Protein AF-A0A170WQ26-F1 (afdb_monomer_lite)

InterPro domains:
  IPR004843 Calcineurin-like, phosphoesterase domain [PF00149] (9-128)
  IPR029052 Metallo-dependent phosphatase-like [G3DSA:3.60.21.10] (1-138)
  IPR029052 Metallo-dependent phosphatase-like [SSF56300] (5-133)

pLDDT: mean 94.3, std 5.81, range [64.38, 98.75]

Radius of gyration: 15.26 Å; chains: 1; bounding box: 38×37×45 Å

Structure (mmCIF, N/CA/C/O backbone):
data_AF-A0A170WQ26-F1
#
_entry.id   AF-A0A170WQ26-F1
#
loop_
_atom_site.group_PDB
_atom_site.id
_atom_site.type_symbol
_atom_site.label_atom_id
_atom_site.label_alt_id
_atom_site.label_comp_id
_atom_site.label_asym_id
_atom_site.label_entity_id
_atom_site.label_seq_id
_atom_site.pdbx_PDB_ins_code
_atom_site.Cartn_x
_atom_site.Cartn_y
_atom_site.Cartn_z
_atom_site.occupancy
_atom_site.B_iso_or_equiv
_atom_site.auth_seq_id
_atom_site.auth_comp_id
_atom_site.auth_asym_id
_atom_site.auth_atom_id
_atom_site.pdbx_PDB_model_num
ATOM 1 N N . GLU A 1 1 ? 6.207 -3.347 -18.616 1.00 83.94 1 GLU A N 1
ATOM 2 C CA . GLU A 1 1 ? 6.572 -1.909 -18.646 1.00 83.94 1 GLU A CA 1
ATOM 3 C C . GLU A 1 1 ? 7.609 -1.486 -19.704 1.00 83.94 1 GLU A C 1
ATOM 5 O O . GLU A 1 1 ? 7.566 -0.335 -20.101 1.00 83.94 1 GLU A O 1
ATOM 10 N N . LYS A 1 2 ? 8.536 -2.339 -20.181 1.00 89.44 2 LYS A N 1
ATOM 11 C CA . LYS A 1 2 ? 9.558 -1.932 -21.185 1.00 89.44 2 LYS A CA 1
ATOM 12 C C . LYS A 1 2 ? 9.127 -2.094 -22.652 1.00 89.44 2 LYS A C 1
ATOM 14 O O . LYS A 1 2 ? 9.864 -1.721 -23.558 1.00 89.44 2 LYS A O 1
ATOM 19 N N . ASP A 1 3 ? 7.973 -2.710 -22.877 1.00 95.25 3 ASP A N 1
ATOM 20 C CA . ASP A 1 3 ? 7.417 -2.980 -24.203 1.00 95.25 3 ASP A CA 1
ATOM 21 C C . ASP A 1 3 ? 6.786 -1.706 -24.780 1.00 95.25 3 ASP A 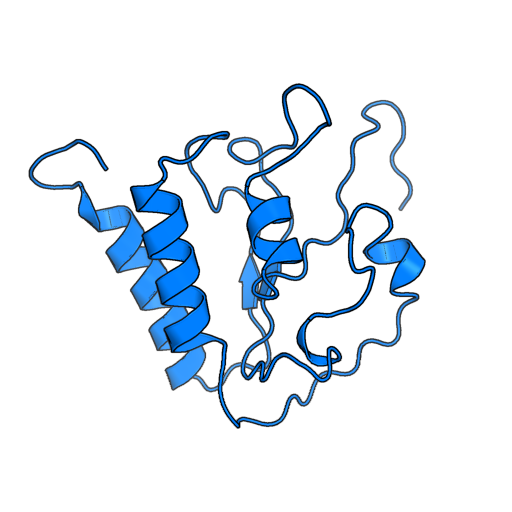C 1
ATOM 23 O O . ASP A 1 3 ? 5.949 -1.100 -24.124 1.00 95.25 3 ASP A O 1
ATOM 27 N N . GLY A 1 4 ? 7.163 -1.294 -25.993 1.00 92.56 4 GLY A N 1
ATOM 28 C CA . GLY A 1 4 ? 6.709 -0.021 -26.571 1.00 92.56 4 GLY A CA 1
ATOM 29 C C . GLY A 1 4 ? 5.208 0.070 -26.875 1.00 92.56 4 GLY A C 1
ATOM 30 O O . GLY A 1 4 ? 4.719 1.170 -27.110 1.00 92.56 4 GLY A O 1
ATOM 31 N N . ILE A 1 5 ? 4.485 -1.054 -26.878 1.00 95.00 5 ILE A N 1
ATOM 32 C CA . ILE A 1 5 ? 3.042 -1.109 -27.152 1.00 95.00 5 ILE A CA 1
ATOM 33 C C . ILE A 1 5 ? 2.266 -1.407 -25.865 1.00 95.00 5 ILE A C 1
ATOM 35 O O . ILE A 1 5 ? 1.259 -0.767 -25.594 1.00 95.00 5 ILE A O 1
ATOM 39 N N . ARG A 1 6 ? 2.753 -2.356 -25.058 1.00 95.31 6 ARG A N 1
ATOM 40 C CA . ARG A 1 6 ? 2.050 -2.910 -23.884 1.00 95.31 6 ARG A CA 1
ATOM 41 C C . ARG A 1 6 ? 2.607 -2.421 -22.549 1.00 95.31 6 ARG A C 1
ATOM 43 O O . ARG A 1 6 ? 2.378 -3.032 -21.506 1.00 95.31 6 ARG A O 1
ATOM 50 N N . ALA A 1 7 ? 3.431 -1.370 -22.558 1.00 93.31 7 ALA A N 1
ATOM 51 C CA . ALA A 1 7 ? 4.050 -0.837 -21.343 1.00 93.31 7 ALA A CA 1
ATOM 52 C C . ALA A 1 7 ? 3.020 -0.470 -20.271 1.00 93.31 7 ALA A C 1
ATOM 54 O O . ALA A 1 7 ? 3.323 -0.624 -19.085 1.00 93.31 7 ALA A O 1
ATOM 55 N N . ASP A 1 8 ? 1.850 0.009 -20.699 1.00 95.50 8 ASP A N 1
ATOM 56 C CA . ASP A 1 8 ? 0.839 0.591 -19.826 1.00 95.50 8 ASP A CA 1
ATOM 57 C C . ASP A 1 8 ? -0.312 -0.348 -19.452 1.00 95.50 8 ASP A C 1
ATOM 59 O O . ASP A 1 8 ? -1.045 -0.026 -18.519 1.00 95.50 8 ASP A O 1
ATOM 63 N N . ASP A 1 9 ? -0.432 -1.521 -20.082 1.00 97.94 9 ASP A N 1
ATOM 64 C CA . ASP A 1 9 ? -1.545 -2.462 -19.882 1.00 97.94 9 ASP A CA 1
ATOM 65 C C . ASP A 1 9 ? -1.791 -2.770 -18.397 1.00 97.94 9 ASP A C 1
ATOM 67 O O . ASP A 1 9 ? -2.917 -2.669 -17.908 1.00 97.94 9 ASP A O 1
ATOM 71 N N . SER A 1 10 ? -0.724 -3.072 -17.649 1.00 96.94 10 SER A N 1
ATOM 72 C CA . SER A 1 10 ? -0.818 -3.382 -16.218 1.00 96.94 10 SER A CA 1
ATOM 73 C C . SER A 1 10 ? -1.312 -2.194 -15.391 1.00 96.94 10 SER A C 1
ATOM 75 O O . SER A 1 10 ? -2.080 -2.370 -14.449 1.00 96.94 10 SER A O 1
ATOM 77 N N . PHE A 1 11 ? -0.888 -0.975 -15.735 1.00 97.50 11 PHE A N 1
ATOM 78 C CA . PHE A 1 11 ? -1.289 0.229 -15.006 1.00 97.50 11 PHE A CA 1
ATOM 79 C C . PHE A 1 11 ? -2.719 0.646 -15.348 1.00 97.50 11 PHE A C 1
ATOM 81 O O . PHE A 1 11 ? -3.436 1.101 -14.462 1.00 97.50 11 PHE A O 1
ATOM 88 N N . ILE A 1 12 ? -3.136 0.474 -16.605 1.00 98.31 12 ILE A N 1
ATOM 89 C CA . ILE A 1 12 ? -4.499 0.767 -17.062 1.00 98.31 12 ILE A CA 1
ATOM 90 C C . ILE A 1 12 ? -5.491 -0.159 -16.360 1.00 98.31 12 ILE A C 1
ATOM 92 O O . ILE A 1 12 ? -6.454 0.327 -15.770 1.00 98.31 12 ILE A O 1
ATOM 96 N N . ALA A 1 13 ? -5.222 -1.467 -16.359 1.00 98.38 13 ALA A N 1
ATOM 97 C CA . ALA A 1 13 ? -6.075 -2.443 -15.688 1.00 98.38 13 ALA A CA 1
ATOM 98 C C . ALA A 1 13 ? -6.137 -2.199 -14.170 1.00 98.38 13 ALA A C 1
ATOM 100 O O . ALA A 1 13 ? -7.206 -2.250 -13.566 1.00 98.38 13 ALA A O 1
ATOM 101 N N . PHE A 1 14 ? -5.005 -1.870 -13.538 1.00 98.50 14 PHE A N 1
ATOM 102 C CA . PHE A 1 14 ? -5.004 -1.543 -12.113 1.00 98.50 14 PHE A CA 1
ATOM 103 C C . PHE A 1 14 ? -5.773 -0.245 -11.808 1.00 98.50 14 PHE A C 1
ATOM 105 O O . PHE A 1 14 ? -6.544 -0.196 -10.852 1.00 98.50 14 PHE A O 1
ATOM 112 N N . GLU A 1 15 ? -5.626 0.798 -12.635 1.00 98.75 15 GLU A N 1
ATOM 113 C CA . GLU A 1 15 ? -6.409 2.030 -12.489 1.00 98.75 15 GLU A CA 1
ATOM 114 C C . GLU A 1 15 ? -7.915 1.771 -12.653 1.00 98.75 15 GLU A C 1
ATOM 116 O O . GLU A 1 15 ? -8.711 2.362 -11.924 1.00 98.75 15 GLU A O 1
ATOM 121 N N . GLU A 1 16 ? -8.317 0.902 -13.580 1.00 98.75 16 GLU A N 1
ATOM 122 C CA . GLU A 1 16 ? -9.718 0.523 -13.776 1.00 98.75 16 GLU A CA 1
ATOM 123 C C . GLU A 1 16 ? -10.333 -0.051 -12.491 1.00 98.75 16 GLU A C 1
ATOM 125 O O . GLU A 1 16 ? -11.396 0.402 -12.069 1.00 98.75 16 GLU A O 1
ATOM 130 N N . ILE A 1 17 ? -9.631 -0.956 -11.803 1.00 98.25 17 ILE A N 1
ATOM 131 C CA . ILE A 1 17 ? -10.090 -1.532 -10.527 1.00 98.25 17 ILE A CA 1
ATOM 132 C C . ILE A 1 17 ? -10.301 -0.436 -9.470 1.00 98.25 17 ILE A C 1
ATOM 134 O O . ILE A 1 17 ? -11.292 -0.452 -8.733 1.00 98.25 17 ILE A O 1
ATOM 138 N N . LEU A 1 18 ? -9.403 0.549 -9.403 1.00 98.69 18 LEU A N 1
ATOM 139 C CA . LEU A 1 18 ? -9.512 1.660 -8.454 1.00 98.69 18 LEU A CA 1
ATOM 140 C C . LEU A 1 18 ? -10.647 2.631 -8.811 1.00 98.69 18 LEU A C 1
ATOM 142 O O . LEU A 1 18 ? -11.350 3.107 -7.917 1.00 98.69 18 LEU A O 1
ATOM 146 N N . LYS A 1 19 ? -10.871 2.892 -10.106 1.00 98.62 19 LYS A N 1
ATOM 147 C CA . LYS A 1 19 ? -12.030 3.662 -10.587 1.00 98.62 19 LYS A CA 1
ATOM 148 C C . LYS A 1 19 ? -13.329 2.973 -10.194 1.00 98.62 19 LYS A C 1
ATOM 150 O O . LYS A 1 19 ? -14.165 3.607 -9.560 1.00 98.62 19 LYS A O 1
ATOM 155 N N . ILE A 1 20 ? -13.451 1.674 -10.474 1.00 98.69 20 ILE A N 1
ATOM 156 C CA . ILE A 1 20 ? -14.623 0.872 -10.104 1.00 98.69 20 ILE A CA 1
ATOM 157 C C . ILE A 1 20 ? -14.842 0.911 -8.591 1.00 98.69 20 ILE A C 1
ATOM 159 O O . ILE A 1 20 ? -15.966 1.120 -8.150 1.00 98.69 20 ILE A O 1
ATOM 163 N N . SER A 1 21 ? -13.782 0.766 -7.791 1.00 98.25 21 SER A N 1
ATOM 164 C CA . SER A 1 21 ? -13.875 0.823 -6.324 1.00 98.25 21 SER A CA 1
ATOM 165 C C . SER A 1 21 ? -14.484 2.146 -5.845 1.00 98.25 21 SER A C 1
ATOM 167 O O . SER A 1 21 ? -15.362 2.155 -4.984 1.00 98.25 21 SER A O 1
ATOM 169 N N . LYS A 1 22 ? -14.075 3.264 -6.453 1.00 97.50 22 LYS A N 1
ATOM 170 C CA . LYS A 1 22 ? -14.619 4.591 -6.149 1.00 97.50 22 LYS A CA 1
ATOM 171 C C . LYS A 1 22 ? -16.049 4.779 -6.666 1.00 97.50 22 LYS A C 1
ATOM 173 O O . LYS A 1 22 ? -16.885 5.306 -5.945 1.00 97.50 22 LYS A O 1
ATOM 178 N N . GLU A 1 23 ? -16.345 4.340 -7.887 1.00 98.12 23 GLU A N 1
ATOM 179 C CA . GLU A 1 23 ? -17.682 4.433 -8.499 1.00 98.12 23 GLU A CA 1
ATOM 180 C C . GLU A 1 23 ? -18.728 3.577 -7.780 1.00 98.12 23 GLU A C 1
ATOM 182 O O . GLU A 1 23 ? -19.897 3.951 -7.704 1.00 98.12 23 GLU A O 1
ATOM 187 N N . LYS A 1 24 ? -18.313 2.421 -7.258 1.00 98.31 24 LYS A N 1
ATOM 188 C CA . LYS A 1 24 ? -19.153 1.516 -6.466 1.00 98.31 24 LYS A CA 1
ATOM 189 C C . LYS A 1 24 ? -19.199 1.875 -4.987 1.00 98.31 24 LYS A C 1
ATOM 191 O O . LYS A 1 24 ? -19.865 1.170 -4.239 1.00 98.31 24 LYS A O 1
ATOM 196 N N . ASP A 1 25 ? -18.515 2.946 -4.595 1.00 97.38 25 ASP A N 1
ATOM 197 C CA . ASP A 1 25 ? -18.469 3.454 -3.230 1.00 97.38 25 ASP A CA 1
ATOM 198 C C . ASP A 1 25 ? -18.101 2.380 -2.189 1.00 97.38 25 ASP A C 1
ATOM 200 O O . ASP A 1 25 ? -18.677 2.313 -1.106 1.00 97.38 25 ASP A O 1
ATOM 204 N N . VAL A 1 26 ? -17.126 1.522 -2.511 1.00 98.19 26 VAL A N 1
ATOM 205 C CA . VAL A 1 26 ? -16.750 0.396 -1.639 1.00 98.19 26 VAL A CA 1
ATOM 206 C C . VAL A 1 26 ? -16.202 0.873 -0.290 1.00 98.19 26 VAL A C 1
ATOM 208 O O . VAL A 1 26 ? -15.598 1.945 -0.191 1.00 98.19 26 VAL A O 1
ATOM 211 N N . ASP A 1 27 ? -16.374 0.056 0.748 1.00 98.25 27 ASP A N 1
ATOM 212 C CA . ASP A 1 27 ? -15.870 0.356 2.095 1.00 98.25 27 ASP A CA 1
ATOM 213 C C . ASP A 1 27 ? -14.355 0.156 2.226 1.00 98.25 27 ASP A C 1
ATOM 215 O O . ASP A 1 27 ? -13.695 0.872 2.974 1.00 98.25 27 ASP A O 1
ATOM 219 N N . PHE A 1 28 ? -13.792 -0.816 1.505 1.00 98.38 28 PHE A N 1
ATOM 220 C CA . PHE A 1 28 ? -12.357 -1.100 1.463 1.00 98.38 28 PHE A CA 1
ATOM 221 C C . PHE A 1 28 ? -11.992 -1.916 0.216 1.00 98.38 28 PHE A C 1
ATOM 223 O O . PHE A 1 28 ? -12.857 -2.469 -0.464 1.00 98.38 28 PHE A O 1
ATOM 230 N N . ILE A 1 29 ? -10.692 -2.029 -0.058 1.00 98.56 29 ILE A N 1
ATOM 231 C CA . ILE A 1 29 ? -10.133 -2.903 -1.100 1.00 98.56 29 ILE A CA 1
ATOM 232 C C . ILE A 1 29 ? -9.310 -4.006 -0.431 1.00 98.56 29 ILE A C 1
ATOM 234 O O . ILE A 1 29 ? -8.520 -3.730 0.471 1.00 98.56 29 ILE A O 1
ATOM 238 N N . LEU A 1 30 ? -9.467 -5.249 -0.891 1.00 98.44 30 LEU A N 1
ATOM 239 C CA . LEU A 1 30 ? -8.653 -6.390 -0.470 1.00 98.44 30 LEU A CA 1
ATOM 240 C C . LEU A 1 30 ? -7.883 -6.955 -1.666 1.00 98.44 30 LEU A C 1
ATOM 242 O O . LEU A 1 30 ? -8.484 -7.410 -2.636 1.00 98.44 30 LEU A O 1
ATOM 246 N N . LEU A 1 31 ? -6.556 -6.944 -1.574 1.00 98.38 31 LEU A N 1
ATOM 247 C CA . LEU A 1 31 ? -5.645 -7.471 -2.585 1.00 98.38 31 LEU A CA 1
ATOM 248 C C . LEU A 1 31 ? -5.068 -8.821 -2.136 1.00 98.38 31 LEU A C 1
ATOM 250 O O . LEU A 1 31 ? -4.635 -8.987 -0.993 1.00 98.38 31 LEU A O 1
ATOM 254 N N . GLY A 1 32 ? -5.062 -9.788 -3.054 1.00 97.38 32 GLY A N 1
ATOM 255 C CA . GLY A 1 32 ? -4.671 -11.178 -2.796 1.00 97.38 32 GLY A CA 1
ATOM 256 C C . GLY A 1 32 ? -3.178 -11.492 -2.944 1.00 97.38 32 GLY A C 1
ATOM 257 O O . GLY A 1 32 ? -2.824 -12.665 -2.897 1.00 97.38 32 GLY A O 1
ATOM 258 N N . GLY A 1 33 ? -2.321 -10.484 -3.123 1.00 96.19 33 GLY A N 1
ATOM 259 C CA . GLY A 1 33 ? -0.900 -10.654 -3.448 1.00 96.19 33 GLY A CA 1
ATOM 260 C C . GLY A 1 33 ? -0.591 -10.428 -4.929 1.00 96.19 33 GLY A C 1
ATOM 261 O O . GLY A 1 33 ? -1.500 -10.174 -5.720 1.00 96.19 33 GLY A O 1
ATOM 262 N N . ASP A 1 34 ? 0.698 -10.482 -5.273 1.00 96.88 34 ASP A N 1
ATOM 263 C CA . ASP A 1 34 ? 1.235 -10.207 -6.613 1.00 96.88 34 ASP A CA 1
ATOM 264 C C . ASP A 1 34 ? 0.759 -8.864 -7.194 1.00 96.88 34 ASP A C 1
ATOM 266 O O . ASP A 1 34 ? 0.450 -8.735 -8.381 1.00 96.88 34 ASP A O 1
ATOM 270 N N . LEU A 1 35 ? 0.734 -7.823 -6.354 1.00 97.88 35 LEU A N 1
ATOM 271 C CA . LEU A 1 35 ? 0.481 -6.456 -6.813 1.00 97.88 35 LEU A CA 1
ATOM 272 C C . LEU A 1 35 ? 1.596 -5.989 -7.761 1.00 97.88 35 LEU A C 1
ATOM 274 O O . LEU A 1 35 ? 1.351 -5.232 -8.702 1.00 97.88 35 LEU A O 1
ATOM 278 N N . PHE A 1 36 ? 2.822 -6.456 -7.518 1.00 97.88 36 PHE A N 1
ATOM 279 C CA . PHE A 1 36 ? 3.965 -6.232 -8.392 1.00 97.88 36 PHE A CA 1
ATOM 280 C C . PHE A 1 36 ? 4.430 -7.545 -9.015 1.00 97.88 36 PHE A C 1
ATOM 282 O O . PHE A 1 36 ? 4.601 -8.545 -8.328 1.00 97.88 36 PHE A O 1
ATOM 289 N N . HIS A 1 37 ? 4.694 -7.513 -10.324 1.00 96.19 37 HIS A N 1
ATOM 290 C CA . HIS A 1 37 ? 5.272 -8.649 -11.048 1.00 96.19 37 HIS A CA 1
ATOM 291 C C . HIS A 1 37 ? 6.750 -8.888 -10.702 1.00 96.19 37 HIS A C 1
ATOM 293 O O . HIS A 1 37 ? 7.221 -10.023 -10.704 1.00 96.19 37 HIS A O 1
ATOM 299 N N . ASP A 1 38 ? 7.486 -7.815 -10.415 1.00 94.44 38 ASP A N 1
ATOM 300 C CA . ASP A 1 38 ? 8.885 -7.873 -10.009 1.00 94.44 38 ASP A CA 1
ATOM 301 C C . ASP A 1 38 ? 8.993 -7.589 -8.509 1.00 94.44 38 ASP A C 1
ATOM 303 O O . ASP A 1 38 ? 8.471 -6.580 -8.035 1.00 94.44 38 ASP A O 1
ATOM 307 N N . ASN A 1 39 ? 9.761 -8.407 -7.783 1.00 92.38 39 ASN A N 1
ATOM 308 C CA . ASN A 1 39 ? 10.025 -8.207 -6.350 1.00 92.38 39 ASN A CA 1
ATOM 309 C C . ASN A 1 39 ? 10.623 -6.817 -6.062 1.00 92.38 39 ASN A C 1
ATOM 311 O O . ASN A 1 39 ? 10.315 -6.163 -5.065 1.00 92.38 39 ASN A O 1
ATOM 315 N N . LYS A 1 40 ? 11.454 -6.339 -6.994 1.00 94.06 40 LYS A N 1
ATOM 316 C CA . LYS A 1 40 ? 12.017 -4.989 -7.002 1.00 94.06 40 LYS A CA 1
ATOM 317 C C . LYS A 1 40 ? 11.409 -4.215 -8.173 1.00 94.06 40 LYS A C 1
ATOM 319 O O . LYS A 1 40 ? 12.042 -4.162 -9.231 1.00 94.06 40 LYS A O 1
ATOM 324 N N . PRO A 1 41 ? 10.203 -3.640 -8.014 1.00 95.75 41 PRO A N 1
ATOM 325 C CA . PRO A 1 41 ? 9.573 -2.889 -9.087 1.00 95.75 41 PRO A CA 1
ATOM 326 C C . PRO A 1 41 ? 10.439 -1.689 -9.472 1.00 95.75 41 PRO A C 1
ATOM 328 O O . PRO A 1 41 ? 11.164 -1.124 -8.646 1.00 95.75 41 PRO A O 1
ATOM 331 N N . SER A 1 42 ? 10.356 -1.277 -10.736 1.00 97.00 42 SER A N 1
ATOM 332 C CA . SER A 1 42 ? 11.062 -0.081 -11.186 1.00 97.00 42 SER A CA 1
ATOM 333 C C . SER A 1 42 ? 10.563 1.165 -10.437 1.00 97.00 42 SER A C 1
ATOM 335 O O . SER A 1 42 ? 9.397 1.221 -10.024 1.00 97.00 42 SER A O 1
ATOM 337 N N . PRO A 1 43 ? 11.391 2.218 -10.302 1.00 97.19 43 PRO A N 1
ATOM 338 C CA . PRO A 1 43 ? 10.937 3.486 -9.736 1.00 97.19 43 PRO A CA 1
ATOM 339 C C . PRO A 1 43 ? 9.705 4.052 -10.454 1.00 97.19 43 PRO A C 1
ATOM 341 O O . PRO A 1 43 ? 8.831 4.629 -9.813 1.00 97.19 43 PRO A O 1
ATOM 344 N N . GLN A 1 44 ? 9.603 3.850 -11.773 1.00 96.31 44 GLN A N 1
ATOM 345 C CA . GLN A 1 44 ? 8.452 4.280 -12.566 1.00 96.31 44 GLN A CA 1
ATOM 346 C C . GLN A 1 44 ? 7.186 3.493 -12.204 1.00 96.3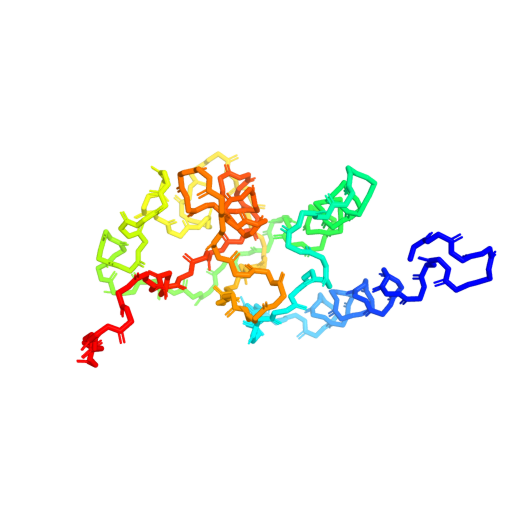1 44 GLN A C 1
ATOM 348 O O . GLN A 1 44 ? 6.125 4.098 -12.037 1.00 96.31 44 GLN A O 1
ATOM 353 N N . CYS A 1 45 ? 7.295 2.170 -12.060 1.00 97.69 45 CYS A N 1
ATOM 354 C CA . CYS A 1 45 ? 6.195 1.307 -11.640 1.00 97.69 45 CYS A CA 1
ATOM 355 C C . CYS A 1 45 ? 5.687 1.696 -10.249 1.00 97.69 45 CYS A C 1
ATOM 357 O O . CYS A 1 45 ? 4.498 1.976 -10.079 1.00 97.69 45 CYS A O 1
ATOM 359 N N . LEU A 1 46 ? 6.599 1.808 -9.278 1.00 98.00 46 LEU A N 1
ATOM 360 C CA . LEU A 1 46 ? 6.259 2.184 -7.908 1.00 98.00 46 LEU A CA 1
ATOM 361 C C . LEU A 1 46 ? 5.624 3.581 -7.853 1.00 98.00 46 LEU A C 1
ATOM 363 O O . LEU A 1 46 ? 4.596 3.765 -7.207 1.00 98.00 46 LEU A O 1
ATOM 367 N N . HIS A 1 47 ? 6.183 4.552 -8.580 1.00 98.06 47 HIS A N 1
ATOM 368 C CA . HIS A 1 47 ? 5.633 5.904 -8.659 1.00 98.06 47 HIS A CA 1
ATOM 369 C C . HIS A 1 47 ? 4.208 5.921 -9.231 1.00 98.06 47 HIS A C 1
ATOM 371 O O . HIS A 1 47 ? 3.325 6.550 -8.648 1.00 98.06 47 HIS A O 1
ATOM 377 N N . LYS A 1 48 ? 3.955 5.217 -10.347 1.00 97.88 48 LYS A N 1
ATOM 378 C CA . LYS A 1 48 ? 2.606 5.107 -10.930 1.00 97.88 48 LYS A CA 1
ATOM 379 C C . LYS A 1 48 ? 1.625 4.475 -9.938 1.00 97.88 48 LYS A C 1
ATOM 381 O O . LYS A 1 48 ? 0.534 5.005 -9.754 1.00 97.88 48 LYS A O 1
ATOM 386 N N . CYS A 1 49 ? 2.028 3.401 -9.262 1.00 98.38 49 CYS A N 1
ATOM 387 C CA . CYS A 1 49 ? 1.210 2.731 -8.251 1.00 98.38 49 CYS A CA 1
ATOM 388 C C . CYS A 1 49 ? 0.842 3.670 -7.086 1.00 98.38 49 CYS A C 1
ATOM 390 O O . CYS A 1 49 ? -0.332 3.803 -6.744 1.00 98.38 49 CYS A O 1
ATOM 392 N N . LEU A 1 50 ? 1.826 4.374 -6.515 1.00 98.56 50 LEU A N 1
ATOM 393 C CA . LEU A 1 50 ? 1.613 5.347 -5.434 1.00 98.56 50 LEU A CA 1
ATOM 394 C C . LEU A 1 50 ? 0.692 6.497 -5.868 1.00 98.56 50 LEU A C 1
ATOM 396 O O . LEU A 1 50 ? -0.204 6.894 -5.124 1.00 98.56 50 LEU A O 1
ATOM 400 N N . ALA A 1 51 ? 0.880 7.016 -7.085 1.00 98.62 51 ALA A N 1
ATOM 401 C CA . ALA A 1 51 ? 0.039 8.077 -7.634 1.00 98.62 51 ALA A CA 1
ATOM 402 C C . ALA A 1 51 ? -1.424 7.633 -7.786 1.00 98.62 51 ALA A C 1
ATOM 404 O O . ALA A 1 51 ? -2.338 8.405 -7.486 1.00 98.62 51 ALA A O 1
ATOM 405 N N . LEU A 1 52 ? -1.650 6.386 -8.209 1.00 98.69 52 LEU A N 1
ATOM 406 C CA . LEU A 1 52 ? -2.985 5.808 -8.324 1.00 98.69 52 LEU A CA 1
ATOM 407 C C . LEU A 1 52 ? -3.650 5.644 -6.950 1.00 98.69 52 LEU A C 1
ATOM 409 O O . LEU A 1 52 ? -4.766 6.131 -6.770 1.00 98.69 52 LEU A O 1
ATOM 413 N N . PHE A 1 53 ? -2.963 5.075 -5.955 1.00 98.62 53 PHE A N 1
ATOM 414 C CA . PHE A 1 53 ? -3.510 5.004 -4.593 1.00 98.62 53 PHE A CA 1
ATOM 415 C C . PHE A 1 53 ? -3.849 6.388 -4.041 1.00 98.62 53 PHE A C 1
ATOM 417 O O . PHE A 1 53 ? -4.949 6.599 -3.535 1.00 98.62 53 PHE A O 1
ATOM 424 N N . ARG A 1 54 ? -2.962 7.374 -4.214 1.00 98.56 54 ARG A N 1
ATOM 425 C CA . ARG A 1 54 ? -3.233 8.752 -3.785 1.00 98.56 54 ARG A CA 1
ATOM 426 C C . ARG A 1 54 ? -4.481 9.341 -4.449 1.00 98.56 54 ARG A C 1
ATOM 428 O O . ARG A 1 54 ? -5.243 10.041 -3.793 1.00 98.56 54 ARG A O 1
ATOM 435 N N . LYS A 1 55 ? -4.689 9.079 -5.741 1.00 98.50 55 LYS A N 1
ATOM 436 C CA . LYS A 1 55 ? -5.815 9.618 -6.522 1.00 98.50 55 LYS A CA 1
ATOM 437 C C . LYS A 1 55 ? -7.164 9.001 -6.136 1.00 98.50 55 LYS A C 1
ATOM 439 O O . LYS A 1 55 ? -8.180 9.700 -6.173 1.00 98.50 55 LYS A O 1
ATOM 444 N N . TYR A 1 56 ? -7.188 7.708 -5.816 1.00 98.62 56 TYR A N 1
ATOM 445 C CA . TYR A 1 56 ? -8.437 6.957 -5.648 1.00 98.62 56 TYR A CA 1
ATOM 446 C C . TYR A 1 56 ? -8.774 6.593 -4.199 1.00 98.62 56 TYR A C 1
ATOM 448 O O . TYR A 1 56 ? -9.957 6.476 -3.896 1.00 98.62 56 TYR A O 1
ATOM 456 N N . CYS A 1 57 ? -7.782 6.473 -3.314 1.00 98.44 57 CYS A N 1
ATOM 457 C CA . CYS A 1 57 ? -7.955 5.971 -1.945 1.00 98.44 57 CYS A CA 1
ATOM 458 C C . CYS A 1 57 ? -7.807 7.043 -0.853 1.00 98.44 57 CYS A C 1
ATOM 460 O O . CYS A 1 57 ? -7.978 6.734 0.325 1.00 98.44 57 CYS A O 1
ATOM 462 N N . MET A 1 58 ? -7.492 8.290 -1.219 1.00 98.44 58 MET A N 1
ATOM 463 C CA . MET A 1 58 ? -7.493 9.439 -0.305 1.00 98.44 58 MET A CA 1
ATOM 464 C C . MET A 1 58 ? -8.659 10.386 -0.611 1.00 98.44 58 MET A C 1
ATOM 466 O O . MET A 1 58 ? -9.090 10.504 -1.763 1.00 98.44 58 MET A O 1
ATOM 470 N N . GLY A 1 59 ? -9.171 11.068 0.412 1.00 97.56 59 GLY A N 1
ATOM 471 C CA . GLY A 1 59 ? -10.254 12.048 0.291 1.00 97.56 59 GLY A CA 1
ATOM 472 C C . GLY A 1 59 ? -11.180 12.060 1.504 1.00 97.56 59 GLY A C 1
ATOM 473 O O . GLY A 1 59 ? -10.975 11.306 2.441 1.00 97.56 59 GLY A O 1
ATOM 474 N N . ASP A 1 60 ? -12.227 12.882 1.449 1.00 97.56 60 ASP A N 1
ATOM 475 C CA . ASP A 1 60 ? -13.065 13.209 2.616 1.00 97.56 60 ASP A CA 1
ATOM 476 C C . ASP A 1 60 ? -14.202 12.211 2.908 1.00 97.56 60 ASP A C 1
ATOM 478 O O . ASP A 1 60 ? -15.039 12.472 3.773 1.00 97.56 60 ASP A O 1
ATOM 482 N N . LYS A 1 61 ? -14.279 11.085 2.181 1.00 96.88 61 LYS A N 1
ATOM 483 C CA . LYS A 1 61 ? -15.277 10.039 2.464 1.00 96.88 61 LYS A CA 1
ATOM 484 C C . LYS A 1 61 ? -14.999 9.474 3.867 1.00 96.88 61 LYS A C 1
ATOM 486 O O . LYS A 1 61 ? -13.899 8.965 4.077 1.00 96.88 61 LYS A O 1
ATOM 491 N N . PRO A 1 62 ? -15.968 9.505 4.800 1.00 96.00 62 PRO A N 1
ATOM 492 C CA . PRO A 1 62 ? -15.798 8.882 6.107 1.00 96.00 62 PRO A CA 1
ATOM 493 C C . PRO A 1 62 ? -15.596 7.368 5.991 1.00 96.00 62 PRO A C 1
ATOM 495 O O . PRO A 1 62 ? -16.255 6.704 5.191 1.00 96.00 62 PRO A O 1
ATOM 498 N N . ILE A 1 63 ? -14.722 6.812 6.830 1.00 96.94 63 ILE A N 1
ATOM 499 C CA . ILE A 1 63 ? -14.537 5.364 6.932 1.00 96.94 63 ILE A CA 1
ATOM 500 C C . ILE A 1 63 ? -15.595 4.773 7.866 1.00 96.94 63 ILE A C 1
ATOM 502 O O . ILE A 1 63 ? -15.750 5.215 9.003 1.00 96.94 63 ILE A O 1
ATOM 506 N N . HIS A 1 64 ? -16.305 3.751 7.388 1.00 93.88 64 HIS A N 1
ATOM 507 C CA . HIS A 1 64 ? -17.357 3.050 8.137 1.00 93.88 64 HIS A CA 1
ATOM 508 C C . HIS A 1 64 ? -16.910 1.693 8.705 1.00 93.88 64 HIS A C 1
ATOM 510 O O . HIS A 1 64 ? -17.724 0.946 9.244 1.00 93.88 64 HIS A O 1
ATOM 516 N N . VAL A 1 65 ? -15.618 1.372 8.595 1.00 94.44 65 VAL A N 1
ATOM 517 C CA . VAL A 1 65 ? -15.025 0.125 9.091 1.00 94.44 65 VAL A CA 1
ATOM 518 C C . VAL A 1 65 ? -14.204 0.400 10.348 1.00 94.44 65 VAL A C 1
ATOM 520 O O . VAL A 1 65 ? -13.289 1.220 10.338 1.00 94.44 65 VAL A O 1
ATOM 523 N N . GLU A 1 66 ? -14.497 -0.328 11.423 1.00 95.19 66 GLU A N 1
ATOM 524 C CA . GLU A 1 66 ? -13.752 -0.276 12.683 1.00 95.19 66 GLU A CA 1
ATOM 525 C C . GLU A 1 66 ? -12.770 -1.453 12.784 1.00 95.19 66 GLU A C 1
ATOM 527 O O . GLU A 1 66 ? -13.128 -2.603 12.508 1.00 95.19 66 GLU A O 1
ATOM 532 N N . PHE A 1 67 ? -11.529 -1.188 13.206 1.00 95.00 67 PHE A N 1
ATOM 533 C CA . PHE A 1 67 ? -10.529 -2.237 13.398 1.00 95.00 67 PHE A CA 1
ATOM 534 C C . PHE A 1 67 ? -10.489 -2.718 14.857 1.00 95.00 67 PHE A C 1
ATOM 536 O O . PHE A 1 67 ? -9.790 -2.165 15.699 1.00 95.00 67 PHE A O 1
ATOM 543 N N . LEU A 1 68 ? -11.210 -3.804 15.152 1.00 96.12 68 LEU A N 1
ATOM 544 C CA . LEU A 1 68 ? -11.337 -4.344 16.518 1.00 96.12 68 LEU A CA 1
ATOM 545 C C . LEU A 1 68 ? -10.173 -5.247 16.967 1.00 96.12 68 LEU A C 1
ATOM 547 O O . LEU A 1 68 ? -10.040 -5.556 18.150 1.00 96.12 68 LEU A O 1
ATOM 551 N N . SER A 1 69 ? -9.362 -5.740 16.029 1.00 93.62 69 SER A N 1
ATOM 552 C CA . SER A 1 69 ? -8.240 -6.632 16.351 1.00 93.62 69 SER A CA 1
ATOM 553 C C . SER A 1 69 ? -7.067 -5.863 16.960 1.00 93.62 69 SER A C 1
ATOM 555 O O . SER A 1 69 ? -6.894 -4.674 16.708 1.00 93.62 69 SER A O 1
ATOM 557 N N . ASP A 1 70 ? -6.194 -6.554 17.699 1.00 94.12 70 ASP A N 1
ATOM 558 C CA . ASP A 1 70 ? -4.944 -5.950 18.170 1.00 94.12 70 ASP A CA 1
ATOM 559 C C . ASP A 1 70 ? -4.019 -5.616 16.986 1.00 94.12 70 ASP A C 1
ATOM 561 O O . ASP A 1 70 ? -3.317 -6.477 16.438 1.00 94.12 70 ASP A O 1
ATOM 565 N N . GLN A 1 71 ? -4.011 -4.337 16.612 1.00 94.25 71 GLN A N 1
ATOM 566 C CA . GLN A 1 71 ? -3.228 -3.788 15.508 1.00 94.25 71 GLN A CA 1
ATOM 567 C C . GLN A 1 71 ? -1.730 -4.063 15.675 1.00 94.25 71 GLN A C 1
ATOM 569 O O . GLN A 1 71 ? -1.056 -4.398 14.700 1.00 94.25 71 GLN A O 1
ATOM 574 N N . ARG A 1 72 ? -1.210 -4.055 16.912 1.00 91.56 72 ARG A N 1
ATOM 575 C CA . ARG A 1 72 ? 0.214 -4.322 17.176 1.00 91.56 72 ARG A CA 1
ATOM 576 C C . ARG A 1 72 ? 0.604 -5.753 16.859 1.00 91.56 72 ARG A C 1
ATOM 578 O O . ARG A 1 72 ? 1.742 -5.999 16.472 1.00 91.56 72 ARG A O 1
ATOM 585 N N . THR A 1 73 ? -0.326 -6.692 16.998 1.00 91.25 73 THR A N 1
ATOM 586 C CA . THR A 1 73 ? -0.102 -8.089 16.625 1.00 91.25 73 THR A CA 1
ATOM 587 C C . THR A 1 73 ? -0.203 -8.281 15.110 1.00 91.25 73 THR A C 1
ATOM 589 O O . THR A 1 73 ? 0.634 -8.975 14.525 1.00 91.25 73 THR A O 1
ATOM 592 N N . VAL A 1 74 ? -1.195 -7.661 14.461 1.00 91.00 74 VAL A N 1
ATOM 593 C CA . VAL A 1 74 ? -1.445 -7.809 13.014 1.00 91.00 74 VAL A CA 1
ATOM 594 C C . VAL A 1 74 ? -0.360 -7.128 12.173 1.00 91.00 74 VAL A C 1
ATOM 596 O O . VAL A 1 74 ? 0.138 -7.726 11.216 1.00 91.00 74 VAL A O 1
ATOM 599 N N . PHE A 1 75 ? 0.047 -5.922 12.570 1.00 92.69 75 PHE A N 1
ATOM 600 C CA . PHE A 1 75 ? 1.025 -5.071 11.886 1.00 92.69 75 PHE A CA 1
ATOM 601 C C . PHE A 1 75 ? 2.388 -5.058 12.590 1.00 92.69 75 PHE A C 1
ATOM 603 O O . PHE A 1 75 ? 3.173 -4.131 12.420 1.00 92.69 75 PHE A O 1
ATOM 610 N N . LYS A 1 76 ? 2.714 -6.105 13.361 1.00 90.25 76 LYS A N 1
ATOM 611 C CA . LYS A 1 76 ? 3.967 -6.211 14.138 1.00 90.25 76 LYS A CA 1
ATOM 612 C C . LYS A 1 76 ? 5.256 -6.013 13.328 1.00 90.25 76 LYS A C 1
ATOM 614 O O . LYS A 1 76 ? 6.304 -5.745 13.902 1.00 90.25 76 LYS A O 1
ATOM 619 N N . ASN A 1 77 ? 5.191 -6.233 12.013 1.00 88.44 77 ASN A N 1
ATOM 620 C CA . ASN A 1 77 ? 6.329 -6.111 11.104 1.00 88.44 77 ASN A CA 1
ATOM 621 C C . ASN A 1 77 ? 6.335 -4.782 10.325 1.00 88.44 77 ASN A C 1
ATOM 623 O O . ASN A 1 77 ? 7.226 -4.576 9.504 1.00 88.44 77 ASN A O 1
ATOM 627 N N . CYS A 1 78 ? 5.340 -3.921 10.543 1.00 91.00 78 CYS A N 1
ATOM 628 C CA . CYS A 1 78 ? 5.237 -2.594 9.950 1.00 91.00 78 CYS A CA 1
ATOM 629 C C . CYS A 1 78 ? 5.875 -1.563 10.888 1.00 91.00 78 CYS A C 1
ATOM 631 O O . CYS A 1 78 ? 5.862 -1.721 12.108 1.00 91.00 78 CYS A O 1
ATOM 633 N N . VAL A 1 79 ? 6.415 -0.485 10.317 1.00 92.56 79 VAL A N 1
ATOM 634 C CA . VAL A 1 79 ? 7.024 0.612 11.094 1.00 92.56 79 VAL A CA 1
ATOM 635 C C . VAL A 1 79 ? 5.971 1.354 11.922 1.00 92.56 79 VAL A C 1
ATOM 637 O O . VAL A 1 79 ? 6.218 1.688 13.078 1.00 92.56 79 VAL A O 1
ATOM 640 N N . PHE A 1 80 ? 4.789 1.561 11.340 1.00 93.75 80 PHE A N 1
ATOM 641 C CA . PHE A 1 80 ? 3.619 2.134 11.997 1.00 93.75 80 PHE A CA 1
ATOM 642 C C . PHE A 1 80 ? 2.595 1.009 12.195 1.00 93.75 80 PHE A C 1
ATOM 644 O O . PHE A 1 80 ? 1.965 0.590 11.224 1.00 93.75 80 PHE A O 1
ATOM 651 N N . PRO A 1 81 ? 2.473 0.437 13.408 1.00 93.06 81 PRO A N 1
ATOM 652 C CA . PRO A 1 81 ? 1.673 -0.761 13.644 1.00 93.06 81 PRO A CA 1
ATOM 653 C C . PRO A 1 81 ? 0.194 -0.417 13.872 1.00 93.06 81 PRO A C 1
ATOM 655 O O . PRO A 1 81 ? -0.408 -0.855 14.855 1.00 93.06 81 PRO A O 1
ATOM 658 N N . THR A 1 82 ? -0.368 0.399 12.982 1.00 94.25 82 THR A N 1
ATOM 659 C CA . THR A 1 82 ? -1.763 0.837 12.998 1.00 94.25 82 THR A CA 1
ATOM 660 C C . THR A 1 82 ? -2.351 0.808 11.592 1.00 94.25 82 THR A C 1
ATOM 662 O O . THR A 1 82 ? -1.616 0.864 10.605 1.00 94.25 82 THR A O 1
ATOM 665 N N . VAL A 1 83 ? -3.675 0.726 11.483 1.00 97.00 83 VAL A N 1
ATOM 666 C CA . VAL A 1 83 ? -4.361 0.923 10.208 1.00 97.00 83 VAL A CA 1
ATOM 667 C C . VAL A 1 83 ? -4.171 2.361 9.730 1.00 97.00 83 VAL A C 1
ATOM 669 O O . VAL A 1 83 ? -4.192 3.309 10.513 1.00 97.00 83 VAL A O 1
ATOM 672 N N . ASN A 1 84 ? -3.982 2.531 8.426 1.00 97.44 84 ASN A N 1
ATOM 673 C CA . ASN A 1 84 ? -3.631 3.818 7.832 1.00 97.44 84 ASN A CA 1
ATOM 674 C C . ASN A 1 84 ? -4.716 4.895 7.981 1.00 97.44 84 ASN A C 1
ATOM 676 O O . ASN A 1 84 ? -4.393 6.076 8.015 1.00 97.44 84 ASN A O 1
ATOM 680 N N . TYR A 1 85 ? -5.986 4.503 8.072 1.00 97.50 85 TYR A N 1
ATOM 681 C CA . TYR A 1 85 ? -7.113 5.428 8.193 1.00 97.50 85 TYR A CA 1
ATOM 682 C C . TYR A 1 85 ? -7.363 5.924 9.623 1.00 97.50 85 TYR A C 1
ATOM 684 O O . TYR A 1 85 ? -8.198 6.800 9.824 1.00 97.50 85 TYR A O 1
ATOM 692 N N . GLU A 1 86 ? -6.647 5.385 10.612 1.00 96.38 86 GLU A N 1
ATOM 693 C CA . GLU A 1 86 ? -6.621 5.918 11.979 1.00 96.38 86 GLU A CA 1
ATOM 694 C C . GLU A 1 86 ? -5.424 6.858 12.210 1.00 96.38 86 GLU A C 1
ATOM 696 O O . GLU A 1 86 ? -5.311 7.461 13.278 1.00 96.38 86 GLU A O 1
ATOM 701 N N . ASP A 1 87 ? -4.529 7.017 11.226 1.00 95.75 87 ASP A N 1
ATOM 702 C CA . ASP A 1 87 ? -3.435 7.983 11.316 1.00 95.75 87 ASP A CA 1
ATOM 703 C C . ASP A 1 87 ? -3.979 9.411 11.119 1.00 95.75 87 ASP A C 1
ATOM 705 O O . ASP A 1 87 ? -4.509 9.728 10.050 1.00 95.75 87 ASP A O 1
ATOM 709 N N . PRO A 1 88 ? -3.816 10.318 12.101 1.00 95.12 88 PRO A N 1
ATOM 710 C CA . PRO A 1 88 ? -4.363 11.673 12.023 1.00 95.12 88 PRO A CA 1
ATOM 711 C C . PRO A 1 88 ? -3.730 12.538 10.920 1.00 95.12 88 PRO A C 1
ATOM 713 O O . PRO A 1 88 ? -4.239 13.620 10.629 1.00 95.12 88 PRO A O 1
ATOM 716 N N . ASN A 1 89 ? -2.618 12.104 10.319 1.00 96.62 89 ASN A N 1
ATOM 717 C CA . ASN A 1 89 ? -1.918 12.833 9.261 1.00 96.62 89 ASN A CA 1
ATOM 718 C C . ASN A 1 89 ? -2.347 12.402 7.849 1.00 96.62 89 ASN A C 1
ATOM 720 O O . ASN A 1 89 ? -1.961 13.054 6.873 1.00 96.62 89 ASN A O 1
ATOM 724 N N . PHE A 1 90 ? -3.130 11.325 7.718 1.00 96.44 90 PHE A N 1
ATOM 725 C CA . PHE A 1 90 ? -3.581 10.799 6.432 1.00 96.44 90 PHE A CA 1
ATOM 726 C C . PHE A 1 90 ? -5.105 10.822 6.322 1.00 96.44 90 PHE A C 1
ATOM 728 O O . PHE A 1 90 ? -5.822 10.217 7.107 1.00 96.44 90 PHE A O 1
ATOM 735 N N . ASN A 1 91 ? -5.605 11.477 5.275 1.00 97.62 91 ASN A N 1
ATOM 736 C CA . ASN A 1 91 ? -7.029 11.484 4.952 1.00 97.62 91 ASN A CA 1
ATOM 737 C C . ASN A 1 91 ? -7.3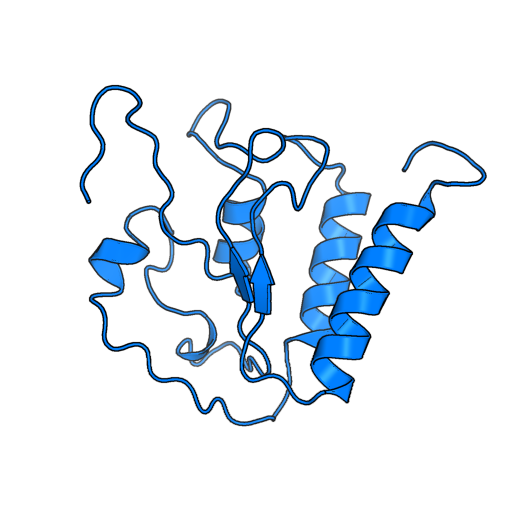56 10.340 3.976 1.00 97.62 91 ASN A C 1
ATOM 739 O O . ASN A 1 91 ? -7.311 10.523 2.753 1.00 97.62 91 ASN A O 1
ATOM 743 N N . ILE A 1 92 ? -7.577 9.141 4.519 1.00 98.38 92 ILE A N 1
ATOM 744 C CA . ILE A 1 92 ? -7.890 7.924 3.756 1.00 98.38 92 ILE A CA 1
ATOM 745 C C . ILE A 1 92 ? -9.404 7.820 3.553 1.00 98.38 92 ILE A C 1
ATOM 747 O O . ILE A 1 92 ? -10.156 7.836 4.519 1.00 98.38 92 ILE A O 1
ATOM 751 N N . SER A 1 93 ? -9.832 7.650 2.300 1.00 98.12 93 SER A N 1
ATOM 752 C CA . SER A 1 93 ? -11.240 7.472 1.915 1.00 98.12 93 SER A CA 1
ATOM 753 C C . SER A 1 93 ? -11.606 6.023 1.602 1.00 98.12 93 SER A C 1
ATOM 755 O O . SER A 1 93 ? -12.761 5.636 1.758 1.00 98.12 93 SER A O 1
ATOM 757 N N . ILE A 1 94 ? -10.643 5.221 1.132 1.00 98.56 94 ILE A N 1
ATOM 758 C CA . ILE A 1 94 ? -10.829 3.794 0.842 1.00 98.56 94 ILE A CA 1
ATOM 759 C C . ILE A 1 94 ? -9.578 3.040 1.316 1.00 98.56 94 ILE A C 1
ATOM 761 O O . ILE A 1 94 ? -8.561 3.055 0.617 1.00 98.56 94 ILE A O 1
ATOM 765 N N . PRO A 1 95 ? -9.602 2.389 2.490 1.00 98.38 95 PRO A N 1
ATOM 766 C CA . PRO A 1 95 ? -8.460 1.641 2.985 1.00 98.38 95 PRO A CA 1
ATOM 767 C C . PRO A 1 95 ? -8.198 0.410 2.116 1.00 98.38 95 PRO A C 1
ATOM 769 O O . PRO A 1 95 ? -9.113 -0.311 1.715 1.00 98.38 95 PRO A O 1
ATOM 772 N N . VAL A 1 96 ? -6.920 0.157 1.838 1.00 98.62 96 VAL A N 1
ATOM 773 C CA . VAL A 1 96 ? -6.471 -0.986 1.039 1.00 98.62 96 VAL A CA 1
ATOM 774 C C . VAL A 1 96 ? -5.748 -1.962 1.951 1.00 98.62 96 VAL A C 1
ATOM 776 O O . VAL A 1 96 ? -4.787 -1.586 2.613 1.00 98.62 96 VAL A O 1
ATOM 779 N N . PHE A 1 97 ? -6.190 -3.212 1.984 1.00 98.06 97 PHE A N 1
ATOM 780 C CA . PHE A 1 97 ? -5.550 -4.299 2.718 1.00 98.06 97 PHE A CA 1
ATOM 781 C C . PHE A 1 97 ? -4.907 -5.261 1.727 1.00 98.06 97 PHE A C 1
ATOM 783 O O . PHE A 1 97 ? -5.531 -5.640 0.738 1.00 98.06 97 PHE A O 1
ATOM 790 N N . SER A 1 98 ? -3.667 -5.674 1.987 1.00 97.94 98 SER A N 1
ATOM 791 C CA . SER A 1 98 ? -2.956 -6.606 1.107 1.00 97.94 98 SER A CA 1
ATOM 792 C C . SER A 1 98 ? -2.130 -7.605 1.899 1.00 97.94 98 SER A C 1
ATOM 794 O O . SER A 1 98 ? -1.542 -7.261 2.927 1.00 97.94 98 SER A O 1
ATOM 796 N N . ILE A 1 99 ? -2.046 -8.820 1.365 1.00 96.19 99 ILE A N 1
ATOM 797 C CA . ILE A 1 99 ? -0.939 -9.752 1.610 1.00 96.19 99 ILE A CA 1
ATOM 798 C C . ILE A 1 99 ? 0.059 -9.651 0.451 1.00 96.19 99 ILE A C 1
ATOM 800 O O . ILE A 1 99 ? -0.253 -9.029 -0.564 1.00 96.19 99 ILE A O 1
ATOM 804 N N . HIS A 1 100 ? 1.239 -10.251 0.597 1.00 95.38 100 HIS A N 1
ATOM 805 C CA . HIS A 1 100 ? 2.150 -10.466 -0.527 1.00 95.38 100 HIS A CA 1
ATOM 806 C C . HIS A 1 100 ? 1.854 -11.819 -1.189 1.00 95.38 100 HIS A C 1
ATOM 808 O O . HIS A 1 100 ? 1.383 -12.750 -0.531 1.00 95.38 100 HIS A O 1
ATOM 814 N N . GLY A 1 101 ? 2.145 -11.919 -2.477 1.00 94.88 101 GLY A N 1
ATOM 815 C CA . GLY A 1 101 ? 2.229 -13.156 -3.237 1.00 94.88 101 GLY A CA 1
ATOM 816 C C . GLY A 1 101 ? 3.676 -13.639 -3.341 1.00 94.88 101 GLY A C 1
ATOM 817 O O . GLY A 1 101 ? 4.498 -13.387 -2.452 1.00 94.88 101 GLY A O 1
ATOM 818 N N . ASN A 1 102 ? 3.973 -14.389 -4.402 1.00 92.88 102 ASN A N 1
ATOM 819 C CA . ASN A 1 102 ? 5.298 -14.956 -4.654 1.00 92.88 102 ASN A CA 1
ATOM 820 C C . ASN A 1 102 ? 6.190 -14.053 -5.515 1.00 92.88 102 ASN A C 1
ATOM 822 O O . ASN A 1 102 ? 7.391 -14.299 -5.580 1.00 92.88 102 ASN A O 1
ATOM 826 N N . HIS A 1 103 ? 5.625 -13.054 -6.195 1.00 93.50 103 HIS A N 1
ATOM 827 C CA . HIS A 1 103 ? 6.389 -12.085 -6.978 1.00 93.50 103 HIS A CA 1
ATOM 828 C C . HIS A 1 103 ? 6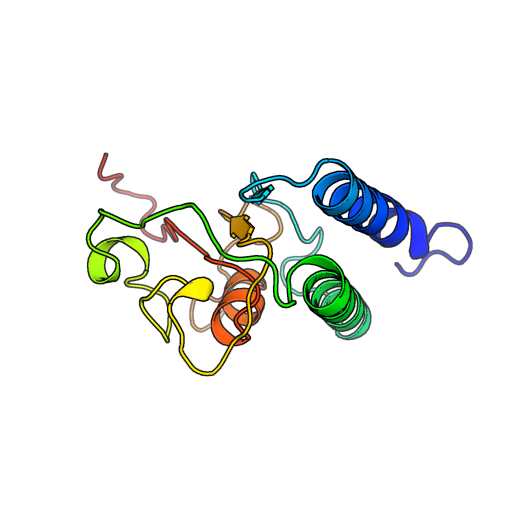.805 -10.864 -6.157 1.00 93.50 103 HIS A C 1
ATOM 830 O O . HIS A 1 103 ? 7.880 -10.317 -6.383 1.00 93.50 103 HIS A O 1
ATOM 836 N N . ASP A 1 104 ? 5.989 -10.457 -5.187 1.00 92.38 104 ASP A N 1
ATOM 837 C CA . ASP A 1 104 ? 6.228 -9.324 -4.290 1.00 92.38 104 ASP A CA 1
ATOM 838 C C . ASP A 1 104 ? 6.529 -9.771 -2.847 1.00 92.38 104 ASP A C 1
ATOM 840 O O . ASP A 1 104 ? 6.264 -9.051 -1.879 1.00 92.38 104 ASP A O 1
ATOM 844 N N . ASP A 1 105 ? 7.125 -10.955 -2.693 1.00 91.50 105 ASP A N 1
ATOM 845 C CA . ASP A 1 105 ? 7.495 -11.534 -1.408 1.00 91.50 105 ASP A CA 1
ATOM 846 C C . ASP A 1 105 ? 8.643 -10.770 -0.711 1.00 91.50 105 ASP A C 1
ATOM 848 O O . ASP A 1 105 ? 9.493 -10.145 -1.355 1.00 91.50 105 ASP A O 1
ATOM 852 N N . PRO A 1 106 ? 8.712 -10.788 0.632 1.00 91.19 106 PRO A N 1
ATOM 853 C CA . PRO A 1 106 ? 9.817 -10.172 1.354 1.00 91.19 106 PRO A CA 1
ATOM 854 C C . PRO A 1 106 ? 11.164 -10.818 1.004 1.00 91.19 106 PRO A C 1
ATOM 856 O O . PRO A 1 106 ? 11.417 -11.966 1.367 1.00 91.19 106 PRO A O 1
ATOM 859 N N . SER A 1 107 ? 12.075 -10.062 0.387 1.00 86.69 107 SER A N 1
ATOM 860 C CA . SER A 1 107 ? 13.376 -10.584 -0.048 1.00 86.69 107 SER A CA 1
ATOM 861 C C . SER A 1 107 ? 14.557 -9.698 0.364 1.00 86.69 107 SER A C 1
ATOM 863 O O . SER A 1 107 ? 14.404 -8.618 0.943 1.00 86.69 107 SER A O 1
ATOM 865 N N . GLY A 1 108 ? 15.773 -10.188 0.099 1.00 81.75 108 GLY A N 1
ATOM 866 C CA . GLY A 1 108 ? 17.013 -9.440 0.295 1.00 81.75 108 GLY A CA 1
ATOM 867 C C . GLY A 1 108 ? 17.365 -9.127 1.755 1.00 81.75 108 GLY A C 1
ATOM 868 O O . GLY A 1 108 ? 16.837 -9.706 2.709 1.00 81.75 108 GLY A O 1
ATOM 869 N N . PHE A 1 109 ? 18.314 -8.205 1.926 1.00 77.56 109 PHE A N 1
ATOM 870 C CA . PHE A 1 109 ? 18.720 -7.725 3.244 1.00 77.56 109 PHE A CA 1
ATOM 871 C C . PHE A 1 109 ? 17.567 -6.945 3.890 1.00 77.56 109 PHE A C 1
ATOM 873 O O . PHE A 1 109 ? 17.019 -6.030 3.282 1.00 77.56 109 PHE A O 1
ATOM 880 N N . GLY A 1 110 ? 17.191 -7.322 5.112 1.00 79.75 110 GLY A N 1
ATOM 881 C CA . GLY A 1 110 ? 16.067 -6.715 5.832 1.00 79.75 110 GLY A CA 1
ATOM 882 C C . GLY A 1 110 ? 14.694 -7.339 5.555 1.00 79.75 110 GLY A C 1
ATOM 883 O O . GLY A 1 110 ? 13.739 -6.940 6.213 1.0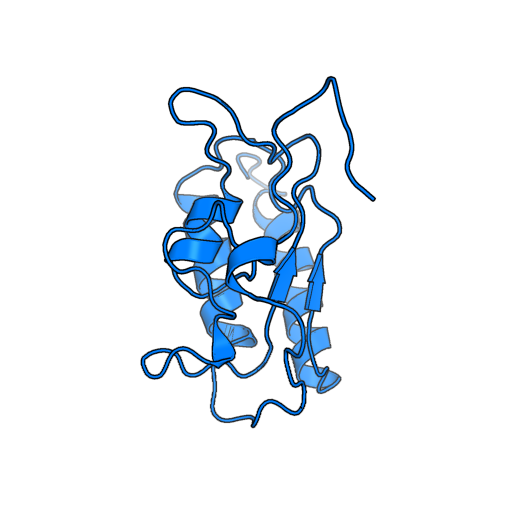0 79.75 110 GLY A O 1
ATOM 884 N N . ARG A 1 111 ? 14.584 -8.337 4.655 1.00 85.31 111 ARG A N 1
ATOM 885 C CA . ARG A 1 111 ? 13.315 -9.024 4.320 1.00 85.31 111 ARG A CA 1
ATOM 886 C C . ARG A 1 111 ? 12.194 -8.019 4.030 1.00 85.31 111 ARG A C 1
ATOM 888 O O . ARG A 1 111 ? 11.166 -7.988 4.716 1.00 85.31 111 ARG A O 1
ATOM 895 N N . MET A 1 112 ? 12.441 -7.161 3.045 1.00 88.75 112 MET A N 1
ATOM 896 C CA . MET A 1 112 ? 11.518 -6.107 2.631 1.00 88.75 112 MET A CA 1
ATOM 897 C C . MET A 1 112 ? 10.818 -6.495 1.331 1.00 88.75 112 MET A C 1
ATOM 899 O O . MET A 1 112 ? 11.421 -7.100 0.449 1.00 88.75 112 MET A O 1
ATOM 903 N N . SER A 1 113 ? 9.546 -6.139 1.238 1.00 93.19 113 SER A N 1
ATOM 904 C CA . SER A 1 113 ? 8.704 -6.225 0.049 1.00 93.19 113 SER A CA 1
ATOM 905 C C . SER A 1 113 ? 8.380 -4.810 -0.437 1.00 93.19 113 SER A C 1
ATOM 907 O O . SER A 1 113 ? 8.406 -3.850 0.339 1.00 93.19 113 SER A O 1
ATOM 909 N N . ALA A 1 114 ? 7.999 -4.670 -1.706 1.00 95.25 114 ALA A N 1
ATOM 910 C CA . ALA A 1 114 ? 7.397 -3.437 -2.207 1.00 95.25 114 ALA A CA 1
ATOM 911 C C . ALA A 1 114 ? 6.158 -3.012 -1.386 1.00 95.25 114 ALA A C 1
ATOM 913 O O . ALA A 1 114 ? 5.907 -1.817 -1.235 1.00 95.25 114 ALA A O 1
ATOM 914 N N . LEU A 1 115 ? 5.433 -3.959 -0.773 1.00 96.38 115 LEU A N 1
ATOM 915 C CA . LEU A 1 115 ? 4.309 -3.658 0.121 1.00 96.38 115 LEU A CA 1
ATOM 916 C C . LEU A 1 115 ? 4.732 -2.953 1.415 1.00 96.38 115 LEU A C 1
ATOM 918 O O . LEU A 1 115 ? 3.954 -2.165 1.948 1.00 96.38 115 LEU A O 1
ATOM 922 N N . ASP A 1 116 ? 5.961 -3.160 1.902 1.00 95.50 116 ASP A N 1
ATOM 923 C CA . ASP A 1 116 ? 6.473 -2.403 3.052 1.00 95.50 116 ASP A CA 1
ATOM 924 C C . ASP A 1 116 ? 6.614 -0.910 2.695 1.00 95.50 116 ASP A C 1
ATOM 926 O O . ASP A 1 116 ? 6.311 -0.044 3.517 1.00 95.50 116 ASP A O 1
ATOM 930 N N . LEU A 1 117 ? 6.994 -0.596 1.447 1.00 95.94 117 LEU A N 1
ATOM 931 C CA . LEU A 1 117 ? 7.066 0.784 0.950 1.00 95.94 117 LEU A CA 1
ATOM 932 C C . LEU A 1 117 ? 5.674 1.415 0.819 1.00 95.94 117 LEU A C 1
ATOM 934 O O . LEU A 1 117 ? 5.492 2.585 1.155 1.00 95.94 117 LEU A O 1
ATOM 938 N N . LEU A 1 118 ? 4.681 0.650 0.360 1.00 97.44 118 LEU A N 1
ATOM 939 C CA . LEU A 1 118 ? 3.291 1.116 0.294 1.00 97.44 118 LEU A CA 1
ATOM 940 C C . LEU A 1 118 ? 2.676 1.310 1.688 1.00 97.44 118 LEU A C 1
ATOM 942 O O . LEU A 1 118 ? 1.877 2.223 1.894 1.00 97.44 118 LEU A O 1
ATOM 946 N N . SER A 1 119 ? 3.069 0.476 2.652 1.00 97.12 119 SER A N 1
ATOM 947 C CA . SER A 1 119 ? 2.608 0.571 4.036 1.00 97.12 119 SER A CA 1
ATOM 948 C C . SER A 1 119 ? 3.197 1.774 4.758 1.00 97.12 119 SER A C 1
ATOM 950 O O . SER A 1 119 ? 2.447 2.571 5.314 1.00 97.12 119 SER A O 1
ATOM 952 N N . VAL A 1 120 ? 4.516 1.985 4.681 1.00 96.56 120 VAL A N 1
ATOM 953 C CA . VAL A 1 120 ? 5.160 3.136 5.341 1.00 96.56 120 VAL A CA 1
ATOM 954 C C . VAL A 1 120 ? 4.746 4.482 4.732 1.00 96.56 120 VAL A C 1
ATOM 956 O O . VAL A 1 120 ? 4.831 5.509 5.396 1.00 96.56 120 VAL A O 1
ATOM 959 N N . SER A 1 121 ? 4.285 4.489 3.477 1.00 96.88 121 SER A N 1
ATOM 960 C CA . SER A 1 121 ? 3.750 5.685 2.811 1.00 96.88 121 SER A CA 1
ATOM 961 C C . SER A 1 121 ? 2.262 5.940 3.083 1.00 96.88 121 SER A C 1
ATOM 963 O O . SER A 1 121 ? 1.724 6.928 2.588 1.00 96.88 121 SER A O 1
ATOM 965 N N . GLY A 1 122 ? 1.606 5.083 3.875 1.00 97.19 122 GLY A N 1
ATOM 966 C CA . GLY A 1 122 ? 0.218 5.256 4.307 1.00 97.19 122 GLY A CA 1
ATOM 967 C C . GLY A 1 122 ? -0.836 4.783 3.301 1.00 97.19 122 GLY A C 1
ATOM 968 O O . GLY A 1 122 ? -2.024 5.008 3.519 1.00 97.19 122 GLY A O 1
ATOM 969 N N . PHE A 1 123 ? -0.456 4.113 2.208 1.00 98.06 123 PHE A N 1
ATOM 970 C CA . PHE A 1 123 ? -1.410 3.703 1.167 1.00 98.06 123 PHE A CA 1
ATOM 971 C C . PHE A 1 123 ? -1.978 2.294 1.354 1.00 98.06 123 PHE A C 1
ATOM 973 O O . PHE A 1 123 ? -3.101 2.043 0.923 1.00 98.06 123 PHE A O 1
ATOM 980 N N . VAL A 1 124 ? -1.232 1.377 1.982 1.00 98.19 124 VAL A N 1
ATOM 981 C CA . VAL A 1 124 ? -1.639 -0.032 2.118 1.00 98.19 124 VAL A CA 1
ATOM 982 C C . VAL A 1 124 ? -1.454 -0.546 3.546 1.00 98.19 124 VAL A C 1
ATOM 984 O O . VAL A 1 124 ? -0.374 -0.487 4.123 1.00 98.19 124 VAL A O 1
ATOM 987 N N . ASN A 1 125 ? -2.498 -1.158 4.090 1.00 97.88 125 ASN A N 1
ATOM 988 C CA . ASN A 1 125 ? -2.456 -1.954 5.309 1.00 97.88 125 ASN A CA 1
ATOM 989 C C . ASN A 1 125 ? -1.887 -3.343 4.983 1.00 97.88 125 ASN A C 1
ATOM 991 O O . ASN A 1 125 ? -2.624 -4.270 4.633 1.00 97.88 125 ASN A O 1
ATOM 995 N N . TYR A 1 126 ? -0.562 -3.482 5.060 1.00 96.75 126 TYR A N 1
ATOM 996 C CA . TYR A 1 126 ? 0.125 -4.746 4.800 1.00 96.75 126 TYR A CA 1
ATOM 997 C C . TYR A 1 126 ? 0.028 -5.670 6.019 1.00 96.75 126 TYR A C 1
ATOM 999 O O . TYR A 1 126 ? 0.768 -5.536 6.993 1.00 96.75 126 TYR A O 1
ATOM 1007 N N . PHE A 1 127 ? -0.909 -6.614 5.975 1.00 93.25 127 PHE A N 1
ATOM 1008 C CA . PHE A 1 127 ? -1.186 -7.509 7.094 1.00 93.25 127 PHE A CA 1
ATOM 1009 C C . PHE A 1 127 ? -0.592 -8.900 6.865 1.00 93.25 127 PHE A C 1
ATOM 1011 O O . PHE A 1 127 ? -0.301 -9.307 5.742 1.00 93.25 127 PHE A O 1
ATOM 1018 N N . ARG A 1 128 ? -0.417 -9.654 7.959 1.00 84.06 128 ARG A N 1
ATOM 1019 C CA . ARG A 1 128 ? 0.027 -11.061 7.924 1.00 84.06 128 ARG A CA 1
ATOM 1020 C C . ARG A 1 128 ? 1.351 -11.300 7.182 1.00 84.06 128 ARG A C 1
ATOM 1022 O O . ARG A 1 128 ? 1.574 -12.398 6.682 1.00 84.06 128 ARG A O 1
ATOM 1029 N N . LYS A 1 129 ? 2.281 -10.336 7.201 1.00 84.94 129 LYS A N 1
ATOM 1030 C CA . LYS A 1 129 ? 3.669 -10.564 6.766 1.00 84.94 129 LYS A CA 1
ATOM 1031 C C . LYS A 1 129 ? 4.260 -11.756 7.531 1.00 84.94 129 LYS A C 1
ATOM 1033 O O . LYS A 1 129 ? 4.536 -11.664 8.732 1.00 84.94 129 LYS A O 1
ATOM 1038 N N . TRP A 1 130 ? 4.425 -12.883 6.843 1.00 82.75 130 TRP A N 1
ATOM 1039 C CA . TRP A 1 130 ? 4.882 -14.137 7.430 1.00 82.75 130 TRP A CA 1
ATOM 1040 C C . TRP A 1 130 ? 6.252 -14.495 6.865 1.00 82.75 130 TRP A C 1
ATOM 1042 O O . TRP A 1 130 ? 6.426 -14.595 5.658 1.00 82.75 130 TRP A O 1
ATOM 1052 N N . THR A 1 131 ? 7.246 -14.653 7.738 1.00 74.94 131 THR A N 1
ATOM 1053 C CA . THR A 1 131 ? 8.638 -14.918 7.322 1.00 74.94 131 THR A CA 1
ATOM 1054 C C . THR A 1 131 ? 9.215 -16.204 7.916 1.00 74.94 131 THR A C 1
ATOM 1056 O O . THR A 1 131 ? 10.380 -16.517 7.674 1.00 74.94 131 THR A O 1
ATOM 1059 N N . ASP A 1 132 ? 8.421 -16.952 8.692 1.00 81.75 132 ASP A N 1
ATOM 1060 C CA . ASP A 1 132 ? 8.805 -18.252 9.249 1.00 81.75 132 ASP A CA 1
ATOM 1061 C C . ASP A 1 132 ? 8.183 -19.380 8.418 1.00 81.75 132 ASP A C 1
ATOM 1063 O O . ASP A 1 132 ? 6.993 -19.655 8.510 1.00 81.75 132 ASP A O 1
ATOM 1067 N N . LEU A 1 133 ? 8.985 -20.052 7.596 1.00 82.38 133 LEU A N 1
ATOM 1068 C CA . LEU A 1 133 ? 8.494 -21.135 6.739 1.00 82.38 133 LEU A CA 1
ATOM 1069 C C . LEU A 1 133 ? 8.268 -22.456 7.495 1.00 82.38 133 LEU A C 1
ATOM 1071 O O . LEU A 1 133 ? 7.672 -23.375 6.943 1.00 82.38 133 LEU A O 1
ATOM 1075 N N . ASN A 1 134 ? 8.731 -22.568 8.744 1.00 88.38 134 ASN A N 1
ATOM 1076 C CA . ASN A 1 134 ? 8.687 -23.819 9.506 1.00 88.38 134 ASN A CA 1
ATOM 1077 C C . ASN A 1 134 ? 7.459 -23.928 10.412 1.00 88.38 134 ASN A C 1
ATOM 1079 O O . ASN A 1 134 ? 7.111 -25.017 10.866 1.00 88.38 134 ASN A O 1
ATOM 1083 N N . LYS A 1 135 ? 6.814 -22.803 10.717 1.00 85.31 135 LYS A N 1
ATOM 1084 C CA . LYS A 1 135 ? 5.655 -22.751 11.600 1.00 85.31 135 LYS A CA 1
ATOM 1085 C C . LYS A 1 135 ? 4.634 -21.797 11.019 1.00 85.31 135 LYS A C 1
ATOM 1087 O O . LYS A 1 135 ? 4.992 -20.716 10.582 1.00 85.31 135 LYS A O 1
ATOM 1092 N N . VAL A 1 136 ? 3.361 -22.170 11.088 1.00 81.62 136 VAL A N 1
ATOM 1093 C CA . VAL A 1 136 ? 2.229 -21.274 10.834 1.00 81.62 136 VAL A CA 1
ATOM 1094 C C . VAL A 1 136 ? 1.424 -21.193 12.124 1.00 81.62 136 VAL A C 1
ATOM 1096 O O . VAL A 1 136 ? 1.138 -22.220 12.742 1.00 81.62 136 VAL A O 1
ATOM 1099 N N . LYS A 1 137 ? 1.096 -19.978 12.571 1.00 73.69 137 LYS A N 1
ATOM 1100 C CA . LYS A 1 137 ? 0.154 -19.769 13.676 1.00 73.69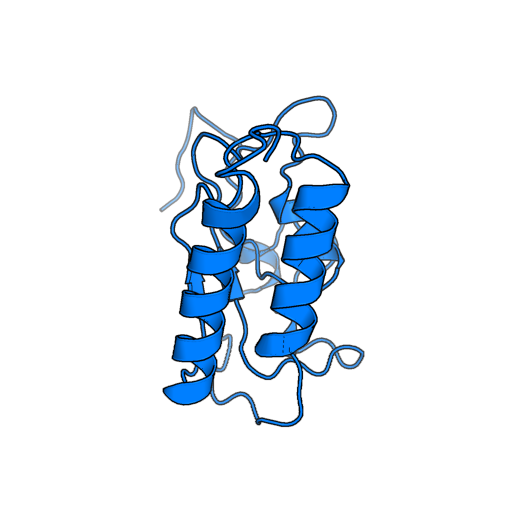 137 LYS A CA 1
ATOM 1101 C C . LYS A 1 137 ? -1.174 -19.324 13.072 1.00 73.69 137 LYS A C 1
ATOM 1103 O O . LYS A 1 137 ? -1.225 -18.253 12.471 1.00 73.69 137 LYS A O 1
ATOM 1108 N N . VAL A 1 138 ? -2.185 -20.179 13.203 1.00 64.38 138 VAL A N 1
ATOM 1109 C CA . VAL A 1 138 ? -3.574 -19.899 12.812 1.00 64.38 138 VAL A CA 1
ATOM 1110 C C . VAL A 1 138 ? -4.295 -19.237 13.974 1.00 64.38 138 VAL A C 1
ATOM 1112 O O . VAL A 1 138 ? -4.051 -19.674 15.124 1.00 64.38 138 VAL A O 1
#

Sequence (138 aa):
EKDGIRADDSFIAFEEILKISKEKDVDFILLGGDLFHDNKPSPQCLHKCLALFRKYCMGDKPIHVEFLSDQRTVFKNCVFPTVNYEDPNFNISIPVFSIHGNHDDPSGFGRMSALDLLSVSGFVNYFRKWTDLNKVKV

Secondary structure (DSSP, 8-state):
--STTTSSHHHHHHHHHHHHHHHTT-S-EEE-S-S-SSSS--HHHHHHHHHHHHHHHBSSPPP-----S-HHHHTTTSSS-S-GGG-TT--BSS-EEE---SSS--BTTTTB-HHHHHHHTTS-EE------SS----

Foldseek 3Di:
DPDPPCPCVLLVVVLVVLVVCQVVQPLAAEEEACNDQAQDDDPVVLVSVLVSLCVRFFDQADHPDDDPDDLCVFQVLAPPSDQLCPPPVTRTNHAYEYEHDPRQFQDDPPRDGSVSVCVVVSRYDHTDNDDDPPDDDD

Organism: Triatoma infestans (NCBI:txid30076)